Protein AF-A0A9X1CL07-F1 (afdb_monomer_lite)

pLDDT: mean 88.52, std 8.63, range [56.28, 95.25]

Radius of gyration: 13.27 Å; chains: 1; bounding box: 29×18×40 Å

Secondary structure (DSSP, 8-state):
-PPP--EETHHHHHHHHHHTT-GGGHHHHHHHHHHHHHH---SEEEEEEEETTTTEEEEEEEEEEE-TTT--EEEEEEEEEE---

Structure (mmCIF, N/CA/C/O backbone):
data_AF-A0A9X1CL07-F1
#
_entry.id   AF-A0A9X1CL07-F1
#
loop_
_atom_site.group_PDB
_atom_site.id
_atom_site.type_symbol
_atom_site.label_atom_id
_atom_site.label_alt_id
_atom_site.label_comp_id
_atom_site.label_asym_id
_atom_site.label_entity_id
_atom_site.label_seq_id
_atom_site.pdbx_PDB_ins_code
_atom_site.Cartn_x
_atom_site.Cartn_y
_atom_site.Cartn_z
_atom_site.occupancy
_atom_site.B_iso_or_equiv
_atom_site.auth_seq_id
_atom_site.auth_comp_id
_atom_site.auth_asym_id
_atom_site.auth_atom_id
_atom_site.pdbx_PDB_model_num
ATOM 1 N N . MET A 1 1 ? 15.428 9.527 -13.224 1.00 57.56 1 MET A N 1
ATOM 2 C CA . MET A 1 1 ? 14.697 8.532 -12.420 1.00 57.56 1 MET A CA 1
ATOM 3 C C . MET A 1 1 ? 13.237 8.839 -12.610 1.00 57.56 1 MET A C 1
ATOM 5 O O . MET A 1 1 ? 12.864 9.983 -12.379 1.00 57.56 1 MET A O 1
ATOM 9 N N . GLU A 1 2 ? 12.469 7.882 -13.115 1.00 65.25 2 GLU A N 1
ATOM 10 C CA . GLU A 1 2 ? 11.015 8.017 -13.171 1.00 65.25 2 GLU A CA 1
ATOM 11 C C . GLU A 1 2 ? 10.439 7.861 -11.765 1.00 65.25 2 GLU A C 1
ATOM 13 O O . GLU A 1 2 ? 10.949 7.076 -10.962 1.00 65.25 2 GLU A O 1
ATOM 18 N N . THR A 1 3 ? 9.433 8.671 -11.452 1.00 80.00 3 THR A N 1
ATOM 19 C CA . THR A 1 3 ? 8.799 8.721 -10.134 1.00 80.00 3 THR A CA 1
ATOM 20 C C . THR A 1 3 ? 7.498 7.942 -10.194 1.00 80.00 3 THR A C 1
ATOM 22 O O . THR A 1 3 ? 6.692 8.164 -11.097 1.00 80.00 3 THR A O 1
ATOM 25 N N . ILE A 1 4 ? 7.259 7.075 -9.216 1.00 76.88 4 ILE A N 1
ATOM 26 C CA . ILE A 1 4 ? 5.965 6.406 -9.077 1.00 76.88 4 ILE A CA 1
ATOM 27 C C . ILE A 1 4 ? 4.947 7.455 -8.634 1.00 76.88 4 ILE A C 1
ATOM 29 O O . ILE A 1 4 ? 5.173 8.141 -7.634 1.00 76.88 4 ILE A O 1
ATOM 33 N N . ILE A 1 5 ? 3.841 7.566 -9.370 1.00 80.88 5 ILE A N 1
ATOM 34 C CA . ILE A 1 5 ? 2.731 8.478 -9.055 1.00 80.88 5 ILE A CA 1
ATOM 35 C C . ILE A 1 5 ? 1.483 7.751 -8.545 1.00 80.88 5 ILE A C 1
ATOM 37 O O . ILE A 1 5 ? 0.591 8.406 -8.011 1.00 80.88 5 ILE A O 1
ATOM 41 N N . ASP A 1 6 ? 1.406 6.425 -8.711 1.00 80.31 6 ASP A N 1
ATOM 42 C CA . ASP A 1 6 ? 0.208 5.662 -8.361 1.00 80.31 6 ASP A CA 1
ATOM 43 C C . ASP A 1 6 ? 0.474 4.198 -7.964 1.00 80.31 6 ASP A C 1
ATOM 45 O O . ASP A 1 6 ? 1.575 3.676 -8.150 1.00 80.31 6 ASP A O 1
ATOM 49 N N . VAL A 1 7 ? -0.560 3.554 -7.416 1.00 83.62 7 VAL A N 1
ATOM 50 C CA . VAL A 1 7 ? -0.601 2.160 -6.963 1.00 83.62 7 VAL A CA 1
ATOM 51 C C . VAL A 1 7 ? -1.505 1.340 -7.892 1.00 83.62 7 VAL A C 1
ATOM 53 O O . VAL A 1 7 ? -2.693 1.614 -8.038 1.00 83.62 7 VAL A O 1
ATOM 56 N N . TYR A 1 8 ? -0.952 0.298 -8.499 1.00 89.44 8 TYR A N 1
ATOM 57 C CA . TYR A 1 8 ? -1.674 -0.723 -9.253 1.00 89.44 8 TYR A CA 1
ATOM 58 C C . TYR A 1 8 ? -2.448 -1.655 -8.312 1.00 89.44 8 TYR A C 1
ATOM 60 O O . TYR A 1 8 ? -2.058 -1.863 -7.162 1.00 89.44 8 TYR A O 1
ATOM 68 N N . ASN A 1 9 ? -3.547 -2.225 -8.820 1.00 88.56 9 ASN A N 1
ATOM 69 C CA . ASN A 1 9 ? -4.574 -2.931 -8.036 1.00 88.56 9 ASN A CA 1
ATOM 70 C C . ASN A 1 9 ? -5.258 -2.023 -6.996 1.00 88.56 9 ASN A C 1
ATOM 72 O O . ASN A 1 9 ? -5.608 -2.447 -5.898 1.00 88.56 9 ASN A O 1
ATOM 76 N N . TRP A 1 10 ? -5.471 -0.756 -7.370 1.00 85.50 10 TRP A N 1
ATOM 77 C CA . TRP A 1 10 ? -6.091 0.257 -6.512 1.00 85.50 10 TRP A CA 1
ATOM 78 C C . TRP A 1 10 ? -7.482 -0.131 -6.008 1.00 85.50 10 TRP A C 1
ATOM 80 O O . TRP A 1 10 ? -7.786 0.045 -4.834 1.00 85.50 10 TRP A O 1
ATOM 90 N N . VAL A 1 11 ? -8.317 -0.685 -6.888 1.00 90.81 11 VAL A N 1
ATOM 91 C CA . VAL A 1 11 ? -9.683 -1.086 -6.530 1.00 90.81 11 VAL A CA 1
ATOM 92 C C . VAL A 1 11 ? -9.665 -2.181 -5.462 1.00 90.81 11 VAL A C 1
ATOM 94 O O . VAL A 1 11 ? -10.386 -2.069 -4.482 1.00 90.81 11 VAL A O 1
ATOM 97 N N . GLU A 1 12 ? -8.787 -3.180 -5.592 1.00 92.38 12 GLU A N 1
ATOM 98 C CA . GLU A 1 12 ? -8.644 -4.262 -4.605 1.00 92.38 12 GLU A CA 1
ATOM 99 C C . GLU A 1 12 ? -8.142 -3.734 -3.253 1.00 92.38 12 GLU A C 1
ATOM 101 O O . GLU A 1 12 ? -8.613 -4.136 -2.190 1.00 92.38 12 GLU A O 1
ATOM 106 N N . PHE A 1 13 ? -7.217 -2.772 -3.283 1.00 93.38 13 PHE A N 1
ATOM 107 C CA . PHE A 1 13 ? -6.784 -2.071 -2.081 1.00 93.38 13 PHE A CA 1
ATOM 108 C C . PHE A 1 13 ? -7.941 -1.313 -1.405 1.00 93.38 13 PHE A C 1
ATOM 110 O O . PHE A 1 13 ? -8.119 -1.430 -0.192 1.00 93.38 13 PHE A O 1
ATOM 117 N N . GLU A 1 14 ? -8.751 -0.567 -2.164 1.00 94.06 14 GLU A N 1
ATOM 118 C CA . GLU A 1 14 ? -9.922 0.145 -1.633 1.00 94.06 14 GLU A CA 1
ATOM 119 C C . GLU A 1 14 ? -10.988 -0.802 -1.075 1.00 94.06 14 GLU A C 1
ATOM 121 O O . GLU A 1 14 ? -11.508 -0.546 0.012 1.00 94.06 14 GLU A O 1
ATOM 126 N N . GLU A 1 15 ? -11.285 -1.895 -1.778 1.00 95.25 15 GLU A N 1
ATOM 127 C CA . GLU A 1 15 ? -12.225 -2.928 -1.335 1.00 95.25 15 GLU A CA 1
ATOM 128 C C . GLU A 1 15 ? -11.780 -3.526 0.006 1.00 95.25 15 GLU A C 1
ATOM 130 O O . GLU A 1 15 ? -12.559 -3.523 0.960 1.00 95.25 15 GLU A O 1
ATOM 135 N N . ASN A 1 16 ? -10.504 -3.902 0.140 1.00 94.00 16 ASN A N 1
ATOM 136 C CA . ASN A 1 16 ? -9.959 -4.428 1.394 1.00 94.00 16 ASN A CA 1
ATOM 137 C C . ASN A 1 16 ? -10.042 -3.413 2.544 1.00 94.00 16 ASN A C 1
ATOM 139 O O . ASN A 1 16 ? -10.380 -3.768 3.672 1.00 94.00 16 ASN A O 1
ATOM 143 N N . LEU A 1 17 ? -9.775 -2.132 2.284 1.00 93.50 17 LEU A N 1
ATOM 144 C CA . LEU A 1 17 ? -9.918 -1.092 3.305 1.00 93.50 17 LEU A CA 1
ATOM 145 C C . LEU A 1 17 ? -11.373 -0.883 3.749 1.00 93.50 17 LEU A C 1
ATOM 147 O O . LEU A 1 17 ? -11.614 -0.549 4.913 1.00 93.50 17 LEU A O 1
ATOM 151 N N . VAL A 1 18 ? -12.336 -1.046 2.838 1.00 94.44 18 VAL A N 1
ATOM 152 C CA . VAL A 1 18 ? -13.769 -0.985 3.153 1.00 94.44 18 VAL A CA 1
ATOM 153 C C . VAL A 1 18 ? -14.196 -2.206 3.966 1.00 94.44 18 VAL A C 1
ATOM 155 O O . VAL A 1 18 ? -14.884 -2.033 4.970 1.00 94.44 18 VAL A O 1
ATOM 158 N N . GLU A 1 19 ? -13.759 -3.412 3.597 1.00 92.81 19 GLU A N 1
ATOM 159 C CA . GLU A 1 19 ? -14.047 -4.648 4.342 1.00 92.81 19 GLU A CA 1
ATOM 160 C C . GLU A 1 19 ? -13.512 -4.605 5.777 1.00 92.81 19 GLU A C 1
ATOM 162 O O . GLU A 1 19 ? -14.184 -5.029 6.718 1.00 92.81 19 GLU A O 1
ATOM 167 N N . LEU A 1 20 ? -12.325 -4.028 5.956 1.00 91.56 20 LEU A N 1
ATOM 168 C CA . LEU A 1 20 ? -11.713 -3.798 7.262 1.00 91.56 20 LEU A CA 1
ATOM 169 C C . LEU A 1 20 ? -12.345 -2.625 8.029 1.00 91.56 20 LEU A C 1
ATOM 171 O O . LEU A 1 20 ? -12.028 -2.416 9.200 1.00 91.56 20 LEU A O 1
ATOM 175 N N . ASP A 1 21 ? -13.229 -1.842 7.401 1.00 93.88 21 ASP A N 1
ATOM 176 C CA . ASP A 1 21 ? -13.796 -0.600 7.943 1.00 93.88 21 ASP A CA 1
ATOM 177 C C . ASP A 1 21 ? -12.692 0.377 8.426 1.00 93.88 21 ASP A C 1
ATOM 179 O O . ASP A 1 21 ? -12.777 1.065 9.447 1.00 93.88 21 ASP A O 1
ATOM 183 N N . VAL A 1 22 ? -11.615 0.447 7.635 1.00 94.00 22 VAL A N 1
ATOM 184 C CA . VAL A 1 22 ? -10.461 1.340 7.829 1.00 94.00 22 VAL A CA 1
ATOM 185 C C . VAL A 1 22 ? -10.185 2.217 6.602 1.00 94.00 22 VAL A C 1
ATOM 187 O O . VAL A 1 22 ? -9.082 2.725 6.430 1.00 94.00 22 VAL A O 1
ATOM 190 N N . PHE A 1 23 ? -11.205 2.480 5.775 1.00 94.75 23 PHE A N 1
ATOM 191 C CA . PHE A 1 23 ? -11.099 3.318 4.567 1.00 94.75 23 PHE A CA 1
ATOM 192 C C . PHE A 1 23 ? -10.475 4.702 4.807 1.00 94.75 23 PHE A C 1
ATOM 194 O O . PHE A 1 23 ? -9.776 5.231 3.951 1.00 94.75 23 PHE A O 1
ATOM 201 N N . HIS A 1 24 ? -10.644 5.275 5.998 1.00 94.62 24 HIS A N 1
ATOM 202 C CA . HIS A 1 24 ? -9.996 6.532 6.382 1.00 94.62 24 HIS A CA 1
ATOM 203 C C . HIS A 1 24 ? -8.448 6.482 6.372 1.00 94.62 24 HIS A C 1
ATOM 205 O O . HIS A 1 24 ? -7.815 7.534 6.326 1.00 94.62 24 HIS A O 1
ATOM 211 N N . LEU A 1 25 ? -7.828 5.294 6.396 1.00 94.44 25 LEU A N 1
ATOM 212 C CA . LEU A 1 25 ? -6.373 5.107 6.299 1.00 94.44 25 LEU A CA 1
ATOM 213 C C . LEU A 1 25 ? -5.855 5.139 4.854 1.00 94.44 25 LEU A C 1
ATOM 215 O O . LEU A 1 25 ? -4.640 5.163 4.659 1.00 94.44 25 LEU A O 1
ATOM 219 N N . ASN A 1 26 ? -6.749 5.148 3.859 1.00 94.00 26 ASN A N 1
ATOM 220 C CA . ASN A 1 26 ? -6.437 5.039 2.433 1.00 94.00 26 ASN A CA 1
ATOM 221 C C . ASN A 1 26 ? -5.307 5.985 1.997 1.00 94.00 26 ASN A C 1
ATOM 223 O O . ASN A 1 26 ? -4.253 5.530 1.549 1.00 94.00 26 ASN A O 1
ATOM 227 N N . GLU A 1 27 ? -5.507 7.291 2.181 1.00 93.81 27 GLU A N 1
ATOM 228 C CA . GLU A 1 27 ? -4.564 8.309 1.715 1.00 93.81 27 GLU A CA 1
ATOM 229 C C . GLU A 1 27 ? -3.204 8.158 2.405 1.00 93.81 27 GLU A C 1
ATOM 231 O O . GLU A 1 27 ? -2.164 8.173 1.748 1.00 93.81 27 GLU A O 1
ATOM 236 N N . LYS A 1 28 ? -3.214 7.928 3.724 1.00 94.19 28 LYS A N 1
ATOM 237 C CA . LYS A 1 28 ? -2.002 7.740 4.528 1.00 94.19 28 LYS A CA 1
ATOM 238 C C . LYS A 1 28 ? -1.185 6.546 4.036 1.00 94.19 28 LYS A C 1
ATOM 240 O O . LYS A 1 28 ? 0.010 6.686 3.789 1.00 94.19 28 LYS A O 1
ATOM 245 N N . VAL A 1 29 ? -1.824 5.385 3.889 1.00 95.25 29 VAL A N 1
ATOM 246 C CA . VAL A 1 29 ? -1.150 4.148 3.470 1.00 95.25 29 VAL A CA 1
ATOM 247 C C . VAL A 1 29 ? -0.609 4.283 2.050 1.00 95.25 29 VAL A C 1
ATOM 249 O O . VAL A 1 29 ? 0.535 3.909 1.796 1.00 95.25 29 VAL A O 1
ATOM 252 N N . ARG A 1 30 ? -1.397 4.861 1.136 1.00 93.19 30 ARG A N 1
ATOM 253 C CA . ARG A 1 30 ? -0.997 5.078 -0.258 1.00 93.19 30 ARG A CA 1
ATOM 254 C C . ARG A 1 30 ? 0.222 5.989 -0.361 1.00 93.19 30 ARG A C 1
ATOM 256 O O . ARG A 1 30 ? 1.187 5.640 -1.037 1.00 93.19 30 ARG A O 1
ATOM 263 N N . MET A 1 31 ? 0.186 7.141 0.306 1.00 93.56 31 MET A N 1
ATOM 264 C CA . MET A 1 31 ? 1.287 8.103 0.266 1.00 93.56 31 MET A CA 1
ATOM 265 C C . MET A 1 31 ? 2.562 7.507 0.859 1.00 93.56 31 MET A C 1
ATOM 267 O O . MET A 1 31 ? 3.615 7.591 0.232 1.00 93.56 31 MET A O 1
ATOM 271 N N . GLU A 1 32 ? 2.467 6.814 1.997 1.00 94.00 32 GLU A N 1
ATOM 272 C CA . GLU A 1 32 ? 3.624 6.148 2.600 1.00 94.00 32 GLU A CA 1
ATOM 273 C C . GLU A 1 32 ? 4.193 5.044 1.691 1.00 94.00 32 GLU A C 1
ATOM 275 O O . GLU A 1 32 ? 5.412 4.892 1.593 1.00 94.00 32 GLU A O 1
ATOM 280 N N . ALA A 1 33 ? 3.338 4.292 0.988 1.00 93.06 33 ALA A N 1
ATOM 281 C CA . ALA A 1 33 ? 3.781 3.266 0.048 1.00 93.06 33 ALA A CA 1
ATOM 282 C C . ALA A 1 33 ? 4.542 3.873 -1.141 1.00 93.06 33 ALA A C 1
ATOM 284 O O . ALA A 1 33 ? 5.620 3.391 -1.490 1.00 93.06 33 ALA A O 1
ATOM 285 N N . ILE A 1 34 ? 4.024 4.960 -1.722 1.00 92.62 34 ILE A N 1
ATOM 286 C CA . ILE A 1 34 ? 4.668 5.691 -2.823 1.00 92.62 34 ILE A CA 1
ATOM 287 C C . ILE A 1 34 ? 5.996 6.307 -2.363 1.00 92.62 34 ILE A C 1
ATOM 289 O O . ILE A 1 34 ? 7.005 6.199 -3.062 1.00 92.62 34 ILE A O 1
ATOM 293 N N . GLU A 1 35 ? 6.031 6.931 -1.185 1.00 92.12 35 GLU A N 1
ATOM 294 C CA . GLU A 1 35 ? 7.252 7.509 -0.616 1.00 92.12 35 GLU A CA 1
ATOM 295 C C . GLU A 1 35 ? 8.317 6.438 -0.371 1.00 92.12 35 GLU A C 1
ATOM 297 O O . GLU A 1 35 ? 9.457 6.602 -0.810 1.00 92.12 35 GLU A O 1
ATOM 302 N N . LYS A 1 36 ? 7.951 5.309 0.252 1.00 91.88 36 LYS A N 1
ATOM 303 C CA . LYS A 1 36 ? 8.857 4.168 0.459 1.00 91.88 36 LYS A CA 1
ATOM 304 C C . LYS A 1 36 ? 9.369 3.599 -0.861 1.00 91.88 36 LYS A C 1
ATOM 306 O O . LYS A 1 36 ? 10.573 3.375 -0.989 1.00 91.88 36 LYS A O 1
ATOM 311 N N . ALA A 1 37 ? 8.489 3.409 -1.842 1.00 90.94 37 ALA A N 1
ATOM 312 C CA . ALA A 1 37 ? 8.862 2.886 -3.151 1.00 90.94 37 ALA A CA 1
ATOM 313 C C . ALA A 1 37 ? 9.771 3.841 -3.933 1.00 90.94 37 ALA A C 1
ATOM 315 O O . ALA A 1 37 ? 10.607 3.378 -4.700 1.00 90.94 37 ALA A O 1
ATOM 316 N N . ASN A 1 38 ? 9.641 5.158 -3.753 1.00 89.12 38 ASN A N 1
ATOM 317 C CA . ASN A 1 38 ? 10.525 6.145 -4.378 1.00 89.12 38 ASN A CA 1
ATOM 318 C C . ASN A 1 38 ? 11.848 6.330 -3.605 1.00 89.12 38 ASN A C 1
ATOM 320 O O . ASN A 1 38 ? 12.871 6.635 -4.217 1.00 89.12 38 ASN A O 1
ATOM 324 N N . ALA A 1 39 ? 11.849 6.134 -2.281 1.00 87.56 39 ALA A N 1
ATOM 325 C CA . ALA A 1 39 ? 13.032 6.266 -1.425 1.00 87.56 39 ALA A CA 1
ATOM 326 C C . ALA A 1 39 ? 13.943 5.024 -1.436 1.00 87.56 39 ALA A C 1
ATOM 328 O O . ALA A 1 39 ? 15.144 5.140 -1.188 1.00 87.56 39 ALA A O 1
ATOM 329 N N . GLY A 1 40 ? 13.385 3.840 -1.704 1.00 72.12 40 GLY A N 1
ATOM 330 C CA . GLY A 1 40 ? 14.093 2.561 -1.694 1.00 72.12 40 GLY A CA 1
ATOM 331 C C . GLY A 1 40 ? 14.069 1.828 -3.037 1.00 72.12 40 GLY A C 1
ATOM 332 O O . GLY A 1 40 ? 13.311 2.154 -3.945 1.00 72.12 40 GLY A O 1
ATOM 333 N N . GLY A 1 41 ? 14.927 0.813 -3.154 1.00 63.97 41 GLY A N 1
ATOM 334 C CA . GLY A 1 41 ? 14.898 -0.186 -4.231 1.00 63.97 41 GLY A CA 1
ATOM 335 C C . GLY A 1 41 ? 14.364 -1.544 -3.767 1.00 63.97 41 GLY A C 1
ATOM 336 O O . GLY A 1 41 ? 14.651 -2.547 -4.406 1.00 63.97 41 GLY A O 1
ATOM 337 N N . ASN A 1 42 ? 13.670 -1.602 -2.625 1.00 66.25 42 ASN A N 1
ATOM 338 C CA . ASN A 1 42 ? 13.123 -2.862 -2.126 1.00 66.25 42 ASN A CA 1
ATOM 339 C C . ASN A 1 42 ? 11.972 -3.304 -3.030 1.00 66.25 42 ASN A C 1
ATOM 341 O O . ASN A 1 42 ? 10.987 -2.579 -3.164 1.00 66.25 42 ASN A O 1
ATOM 345 N N . GLU A 1 43 ? 12.113 -4.490 -3.617 1.00 84.00 43 GLU A N 1
ATOM 346 C CA . GLU A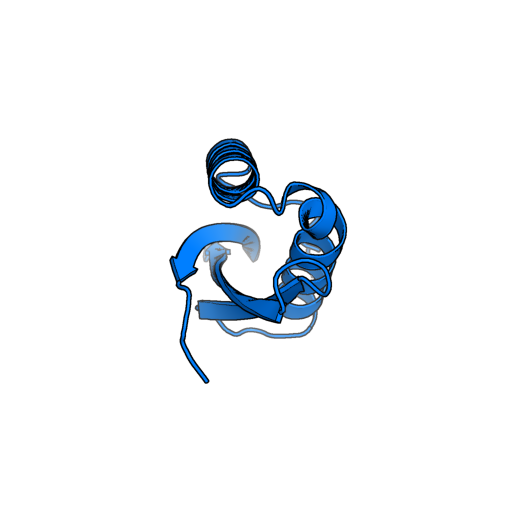 1 43 ? 11.096 -5.088 -4.483 1.00 84.00 43 GLU A CA 1
ATOM 347 C C . GLU A 1 43 ? 9.822 -5.418 -3.705 1.00 84.00 43 GLU A C 1
ATOM 349 O O . GLU A 1 43 ? 8.747 -5.195 -4.232 1.00 84.00 43 GLU A O 1
ATOM 354 N N . ASP A 1 44 ? 9.918 -5.849 -2.443 1.00 93.56 44 ASP A N 1
ATOM 355 C CA . ASP A 1 44 ? 8.774 -6.184 -1.582 1.00 93.56 44 ASP A CA 1
ATOM 356 C C . ASP A 1 44 ? 8.877 -5.468 -0.227 1.00 93.56 44 ASP A C 1
ATOM 358 O O . ASP A 1 44 ? 9.931 -5.481 0.420 1.00 93.56 44 ASP A O 1
ATOM 362 N N . PHE A 1 45 ? 7.793 -4.824 0.217 1.00 93.31 45 PHE A N 1
ATOM 363 C CA . PHE A 1 45 ? 7.760 -4.103 1.493 1.00 93.31 45 PHE A CA 1
ATOM 364 C C . PHE A 1 45 ? 6.344 -3.923 2.053 1.00 93.31 45 PHE A C 1
ATOM 366 O O . PHE A 1 45 ? 5.353 -3.979 1.330 1.00 93.31 45 PHE A O 1
ATOM 373 N N . SER A 1 46 ? 6.254 -3.635 3.356 1.00 94.25 46 SER A N 1
ATOM 374 C CA . SER A 1 46 ? 4.981 -3.358 4.031 1.00 94.25 46 SER A CA 1
ATOM 375 C C . SER A 1 46 ? 4.882 -1.917 4.542 1.00 94.25 46 SER A C 1
ATOM 377 O O . SER A 1 46 ? 5.854 -1.307 5.013 1.00 94.25 46 SER A O 1
ATOM 379 N N . VAL A 1 47 ? 3.666 -1.380 4.497 1.00 93.94 47 VAL A N 1
ATOM 380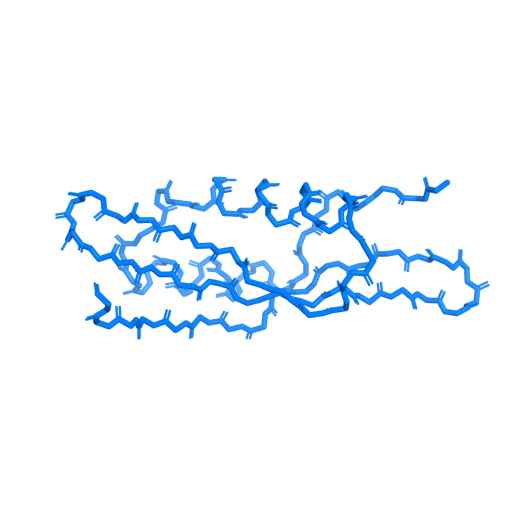 C CA . VAL A 1 47 ? 3.245 -0.168 5.206 1.00 93.94 47 VAL A CA 1
ATOM 381 C C . VAL A 1 47 ? 2.381 -0.581 6.385 1.00 93.94 47 VAL A C 1
ATOM 383 O O . VAL A 1 47 ? 1.434 -1.349 6.236 1.00 93.94 47 VAL A O 1
ATOM 386 N N . THR A 1 48 ? 2.723 -0.076 7.564 1.00 94.12 48 THR A N 1
ATOM 387 C CA . THR A 1 48 ? 1.953 -0.306 8.785 1.00 94.12 48 THR A CA 1
ATOM 388 C C . THR A 1 48 ? 1.028 0.864 9.044 1.00 94.12 48 THR A C 1
ATOM 390 O O . THR A 1 48 ? 1.487 2.004 9.093 1.00 94.12 48 THR A O 1
ATOM 393 N N . ALA A 1 49 ? -0.242 0.587 9.308 1.00 93.25 49 ALA A N 1
ATOM 394 C CA . ALA A 1 49 ? -1.190 1.591 9.761 1.00 93.25 49 ALA A CA 1
ATOM 395 C C . ALA A 1 49 ? -1.875 1.138 11.048 1.00 93.25 49 ALA A C 1
ATOM 397 O O . ALA A 1 49 ? -2.234 -0.023 11.198 1.00 93.25 49 ALA A O 1
ATOM 398 N N . PHE A 1 50 ? -2.033 2.071 11.978 1.00 92.31 50 PHE A N 1
ATOM 399 C CA . PHE A 1 50 ? -2.737 1.861 13.236 1.00 92.31 50 PHE A CA 1
ATOM 400 C C . PHE A 1 50 ? -4.090 2.572 13.157 1.00 92.31 50 PHE A C 1
ATOM 402 O O . PHE A 1 50 ? -4.113 3.768 12.848 1.00 92.31 50 PHE A O 1
ATOM 409 N N . ASP A 1 51 ? -5.186 1.847 13.394 1.00 91.00 51 ASP A N 1
ATOM 410 C CA . ASP A 1 51 ? -6.522 2.434 13.542 1.00 91.00 51 ASP A CA 1
ATOM 411 C C . ASP A 1 51 ? -6.791 2.704 15.024 1.00 91.00 51 ASP A C 1
ATOM 413 O O . ASP A 1 51 ? -7.163 1.807 15.780 1.00 91.00 51 ASP A O 1
ATOM 417 N N . GLU A 1 52 ? -6.662 3.965 15.432 1.00 89.88 52 GLU A N 1
ATOM 418 C CA . GLU A 1 52 ? -6.918 4.408 16.809 1.00 89.88 52 GLU A CA 1
ATOM 419 C C . GLU A 1 52 ? -8.357 4.128 17.279 1.00 89.88 52 GLU A C 1
ATOM 421 O O . GLU A 1 52 ? -8.620 4.119 18.478 1.00 89.88 52 GLU A O 1
ATOM 426 N N . ARG A 1 53 ? -9.307 3.901 16.360 1.00 88.62 53 ARG A N 1
ATOM 427 C CA . ARG A 1 53 ? -10.718 3.635 16.691 1.00 88.62 53 ARG A CA 1
ATOM 428 C C . ARG A 1 53 ? -10.956 2.185 17.102 1.00 88.62 53 ARG A C 1
ATOM 430 O O . ARG A 1 53 ? -11.903 1.920 17.839 1.00 88.62 53 ARG A O 1
ATOM 437 N N . LYS A 1 54 ? -10.134 1.267 16.589 1.00 88.31 54 LYS A N 1
ATOM 438 C CA . LYS A 1 54 ? -10.213 -0.178 16.854 1.00 88.31 54 LYS A CA 1
ATOM 439 C C . LYS A 1 54 ? -9.070 -0.680 17.732 1.00 88.31 54 LYS A C 1
ATOM 441 O O . LYS A 1 54 ? -9.155 -1.789 18.232 1.00 88.31 54 LYS A O 1
ATOM 446 N N . GLU A 1 55 ? -8.044 0.150 17.927 1.00 89.69 55 GLU A N 1
ATOM 447 C CA . GLU A 1 55 ? -6.767 -0.217 18.550 1.00 89.69 55 GLU A CA 1
ATOM 448 C C . GLU A 1 55 ? -6.046 -1.355 17.804 1.00 89.69 55 GLU A C 1
ATOM 450 O O . GLU A 1 55 ? -5.201 -2.044 18.365 1.00 89.69 55 GLU A O 1
ATOM 455 N N . ASP A 1 56 ? -6.335 -1.497 16.506 1.00 90.69 56 ASP A N 1
ATOM 456 C CA . ASP A 1 56 ? -5.776 -2.534 15.644 1.00 90.69 56 ASP A CA 1
ATOM 457 C C . ASP A 1 56 ? -4.637 -1.991 14.780 1.00 90.69 56 ASP A C 1
ATOM 459 O O . ASP A 1 56 ? -4.662 -0.855 14.285 1.00 90.69 56 ASP A O 1
ATOM 463 N N . LYS A 1 57 ? -3.652 -2.851 14.526 1.00 93.06 57 LYS A N 1
ATOM 464 C CA . LYS A 1 57 ? -2.554 -2.597 13.595 1.00 93.06 57 LYS A CA 1
ATOM 465 C C . LYS A 1 57 ? -2.746 -3.438 12.334 1.00 93.06 57 LYS A C 1
ATOM 467 O O . LYS A 1 57 ? -3.073 -4.619 12.387 1.00 93.06 57 LYS A O 1
ATOM 472 N N . TYR A 1 58 ? -2.525 -2.808 11.189 1.00 93.12 58 TYR A N 1
ATOM 473 C CA . TYR A 1 58 ? -2.696 -3.387 9.863 1.00 93.12 58 TYR A CA 1
ATOM 474 C C . TYR A 1 58 ? -1.395 -3.275 9.085 1.00 93.12 58 TYR A C 1
ATOM 476 O O . TYR A 1 58 ? -0.724 -2.239 9.119 1.00 93.12 58 TYR A O 1
ATOM 484 N N . TRP A 1 59 ? -1.058 -4.326 8.347 1.00 95.19 59 TRP A N 1
ATOM 485 C CA . TRP A 1 59 ? 0.088 -4.351 7.454 1.00 95.19 59 TRP A CA 1
ATOM 486 C C . TRP A 1 59 ? -0.402 -4.516 6.027 1.00 95.19 59 TRP A C 1
ATOM 488 O O . TRP A 1 59 ? -1.006 -5.530 5.688 1.00 95.19 59 TRP A O 1
ATOM 498 N N . PHE A 1 60 ? -0.113 -3.526 5.194 1.00 95.06 60 PHE A N 1
ATOM 499 C CA . PHE A 1 60 ? -0.421 -3.525 3.770 1.00 95.06 60 PHE A CA 1
ATOM 500 C C . PHE A 1 60 ? 0.861 -3.812 3.000 1.00 95.06 60 PHE A C 1
ATOM 502 O O . PHE A 1 60 ? 1.846 -3.087 3.153 1.00 95.06 60 PHE A O 1
ATOM 509 N N . HIS A 1 61 ? 0.864 -4.883 2.218 1.00 94.69 61 HIS A N 1
ATOM 510 C CA . HIS A 1 61 ? 2.032 -5.362 1.498 1.00 94.69 61 HIS A CA 1
ATOM 511 C C . HIS A 1 61 ? 2.005 -4.890 0.045 1.00 94.69 61 HIS A C 1
ATOM 513 O O . HIS A 1 61 ? 0.981 -4.983 -0.642 1.00 94.69 61 HIS A O 1
ATOM 519 N N . PHE A 1 62 ? 3.151 -4.406 -0.416 1.00 94.88 62 PHE A N 1
ATOM 520 C CA . PHE A 1 62 ? 3.335 -3.837 -1.737 1.00 94.88 62 PHE A CA 1
ATOM 521 C C . PHE A 1 62 ? 4.576 -4.407 -2.410 1.00 94.88 62 PHE A C 1
ATOM 523 O O . PHE A 1 62 ? 5.564 -4.732 -1.747 1.00 94.88 62 PHE A O 1
ATOM 530 N N . ARG A 1 63 ? 4.526 -4.446 -3.742 1.00 94.38 63 ARG A N 1
ATOM 531 C CA . ARG A 1 63 ? 5.638 -4.837 -4.602 1.00 94.38 63 ARG A CA 1
ATOM 532 C C . ARG A 1 63 ? 5.988 -3.730 -5.586 1.00 94.38 63 ARG A C 1
ATOM 534 O O . ARG A 1 63 ? 5.128 -3.278 -6.339 1.00 94.38 63 ARG A O 1
ATOM 541 N N . LEU A 1 64 ? 7.250 -3.329 -5.620 1.00 92.69 64 LEU A N 1
ATOM 542 C CA . LEU A 1 64 ? 7.811 -2.481 -6.662 1.00 92.69 64 LEU A CA 1
ATOM 543 C C . LEU A 1 64 ? 8.332 -3.356 -7.807 1.00 92.69 64 LEU A C 1
ATOM 545 O O . LEU A 1 64 ? 9.245 -4.154 -7.615 1.00 92.69 64 LEU A O 1
ATOM 549 N N . LEU A 1 65 ? 7.786 -3.167 -9.006 1.00 90.62 65 LEU A N 1
ATOM 550 C CA . LEU A 1 65 ? 8.313 -3.736 -10.242 1.00 90.62 65 LEU A CA 1
ATOM 551 C C . LEU A 1 65 ? 9.056 -2.653 -11.024 1.00 90.62 65 LEU A C 1
ATOM 553 O O . LEU A 1 65 ? 8.533 -1.550 -11.207 1.00 90.62 65 LEU A O 1
ATOM 557 N N . VAL A 1 66 ? 10.262 -2.975 -11.491 1.00 89.06 66 VAL A N 1
ATOM 558 C CA . VAL A 1 66 ? 11.061 -2.107 -12.361 1.00 89.06 66 VAL A CA 1
ATOM 559 C C . VAL A 1 66 ? 11.288 -2.827 -13.684 1.00 89.06 66 VAL A C 1
ATOM 561 O O . VAL A 1 66 ? 11.834 -3.928 -13.698 1.00 89.06 66 VAL A O 1
ATOM 564 N N . SER A 1 67 ? 10.840 -2.225 -14.781 1.00 86.94 67 SER A N 1
ATOM 565 C CA . SER A 1 67 ? 11.031 -2.753 -16.131 1.00 86.94 67 SER A CA 1
ATOM 566 C C . SER A 1 67 ? 12.515 -2.752 -16.511 1.00 86.94 67 SER A C 1
ATOM 568 O O . SER A 1 67 ? 13.219 -1.762 -16.304 1.00 86.94 67 SER A O 1
ATOM 570 N N . GLU A 1 68 ? 12.999 -3.863 -17.07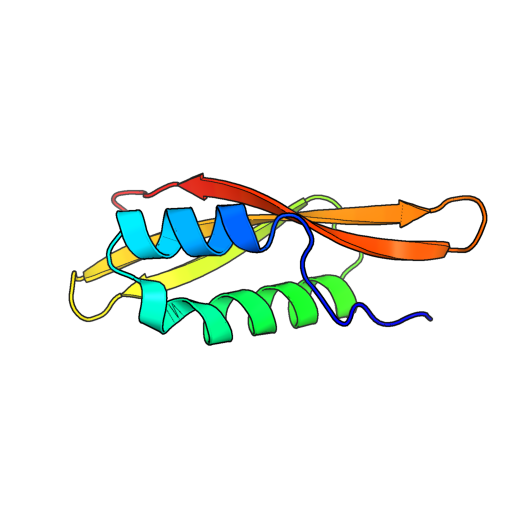3 1.00 85.69 68 GLU A N 1
ATOM 571 C CA . GLU A 1 68 ? 14.392 -3.986 -17.524 1.00 85.69 68 GLU A CA 1
ATOM 572 C C . GLU A 1 68 ? 14.669 -3.186 -18.810 1.00 85.69 68 GLU A C 1
ATOM 574 O O . GLU A 1 68 ? 15.809 -2.779 -19.040 1.00 85.69 68 GLU A O 1
ATOM 579 N N . ASP A 1 69 ? 13.640 -2.941 -19.629 1.00 85.88 69 ASP A N 1
ATOM 580 C CA . ASP A 1 69 ? 13.782 -2.351 -20.966 1.00 85.88 69 ASP A CA 1
ATOM 581 C C . ASP A 1 69 ? 13.831 -0.814 -20.938 1.00 85.88 69 ASP A C 1
ATOM 583 O O . ASP A 1 69 ? 14.673 -0.198 -21.596 1.00 85.88 69 ASP A O 1
ATOM 587 N N . ASP A 1 70 ? 12.934 -0.185 -20.177 1.00 87.12 70 ASP A N 1
ATOM 588 C CA . ASP A 1 70 ? 12.76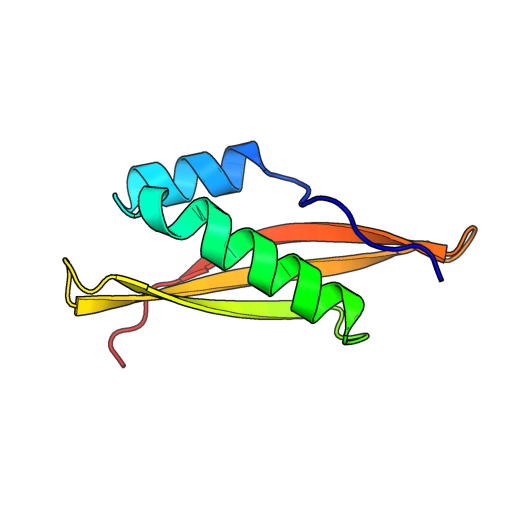7 1.274 -20.107 1.00 87.12 70 ASP A CA 1
ATOM 589 C C . ASP A 1 70 ? 12.960 1.857 -18.697 1.00 87.12 70 ASP A C 1
ATOM 591 O O . ASP A 1 70 ? 13.076 3.074 -18.544 1.00 87.12 70 ASP A O 1
ATOM 595 N N . GLY A 1 71 ? 13.088 1.009 -17.671 1.00 84.31 71 GLY A N 1
ATOM 596 C CA . GLY A 1 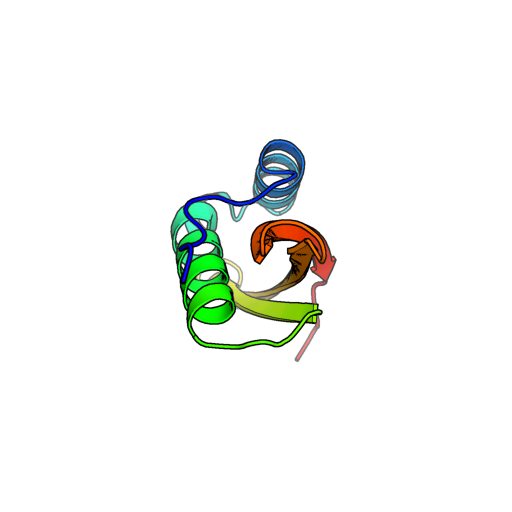71 ? 13.235 1.447 -16.285 1.00 84.31 71 GLY A CA 1
ATOM 597 C C . GLY A 1 71 ? 11.938 1.946 -15.647 1.00 84.31 71 GLY A C 1
ATOM 598 O O . GLY A 1 71 ? 12.016 2.559 -14.576 1.00 84.31 71 GLY A O 1
ATOM 599 N N . GLU A 1 72 ? 10.778 1.694 -16.269 1.00 87.56 72 GLU A N 1
ATOM 600 C CA . GLU A 1 72 ? 9.470 2.061 -15.724 1.00 87.56 72 GLU A CA 1
ATOM 601 C C . GLU A 1 72 ? 9.276 1.428 -14.342 1.00 87.56 72 GLU A C 1
ATOM 603 O O . GLU A 1 72 ? 9.507 0.234 -14.137 1.00 87.56 72 GLU A O 1
ATOM 608 N N . ARG A 1 73 ? 8.844 2.242 -13.375 1.00 88.62 73 ARG A N 1
ATOM 609 C CA . ARG A 1 73 ? 8.610 1.820 -11.990 1.00 88.62 73 ARG A CA 1
ATOM 610 C C . ARG A 1 73 ? 7.115 1.765 -11.717 1.00 88.62 73 ARG A C 1
ATOM 612 O O . ARG A 1 73 ? 6.452 2.799 -11.719 1.00 88.62 73 ARG A O 1
ATOM 619 N N . THR A 1 74 ? 6.598 0.582 -11.399 1.00 90.88 74 THR A N 1
ATOM 620 C CA . THR A 1 74 ? 5.191 0.388 -11.022 1.00 90.88 74 THR A CA 1
ATOM 621 C C . THR A 1 74 ? 5.082 -0.201 -9.623 1.00 90.88 74 THR A C 1
ATOM 623 O O . THR A 1 74 ? 5.808 -1.124 -9.258 1.00 90.88 74 THR A O 1
ATOM 626 N N . LEU A 1 75 ? 4.181 0.350 -8.813 1.00 93.19 75 LEU A N 1
ATOM 627 C CA . LEU A 1 75 ? 3.936 -0.106 -7.449 1.00 93.19 75 LEU A CA 1
ATOM 628 C C . LEU A 1 75 ? 2.625 -0.878 -7.408 1.00 93.19 75 LEU A C 1
ATOM 630 O O . LEU A 1 75 ? 1.597 -0.325 -7.769 1.00 93.19 75 LEU A O 1
ATOM 634 N N . HIS A 1 76 ? 2.651 -2.126 -6.964 1.00 94.12 76 HIS A N 1
ATOM 635 C CA . HIS A 1 76 ? 1.488 -3.009 -6.910 1.00 94.12 76 HIS A CA 1
ATOM 636 C C . HIS A 1 76 ? 1.093 -3.263 -5.467 1.00 94.12 76 HIS A C 1
ATOM 638 O O . HIS A 1 76 ? 1.942 -3.602 -4.641 1.00 94.12 76 HIS A O 1
ATOM 644 N N . TYR A 1 77 ? -0.196 -3.142 -5.170 1.00 94.62 77 TYR A N 1
ATOM 645 C CA . TYR A 1 77 ? -0.758 -3.722 -3.960 1.00 94.62 77 TYR A CA 1
ATOM 646 C C . TYR A 1 77 ? -0.856 -5.248 -4.106 1.00 94.62 77 TYR A C 1
ATOM 648 O O . TYR A 1 77 ? -1.243 -5.746 -5.167 1.00 94.62 77 TYR A O 1
ATOM 656 N N . ILE A 1 78 ? -0.479 -5.977 -3.050 1.00 93.38 78 ILE A N 1
ATOM 657 C CA . ILE A 1 78 ? -0.464 -7.445 -3.033 1.00 93.38 78 ILE A CA 1
ATOM 658 C C . ILE A 1 78 ? -1.538 -8.001 -2.100 1.00 93.38 78 ILE A C 1
ATOM 660 O O . ILE A 1 78 ? -2.373 -8.787 -2.529 1.00 93.38 78 ILE A O 1
ATOM 664 N N . ASN A 1 79 ? -1.477 -7.658 -0.812 1.00 91.38 79 ASN A N 1
ATOM 665 C CA . ASN A 1 79 ? -2.413 -8.134 0.206 1.00 91.38 79 ASN A CA 1
ATOM 666 C C .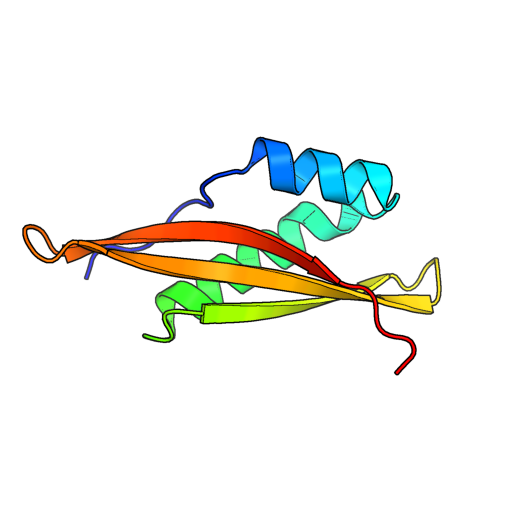 ASN A 1 79 ? -2.284 -7.327 1.507 1.00 91.38 79 ASN A C 1
ATOM 668 O O . ASN A 1 79 ? -1.473 -6.406 1.625 1.00 91.38 79 ASN A O 1
ATOM 672 N N . TYR A 1 80 ? -3.100 -7.679 2.499 1.00 91.19 80 TYR A N 1
ATOM 673 C CA . TYR A 1 80 ? -2.954 -7.212 3.870 1.00 91.19 80 TYR A CA 1
ATOM 674 C C . TYR A 1 80 ? -2.883 -8.387 4.847 1.00 91.19 80 TYR A C 1
ATOM 676 O O . TYR A 1 80 ? -3.284 -9.508 4.531 1.00 91.19 80 TYR A O 1
ATOM 684 N N . TYR A 1 81 ? -2.389 -8.119 6.050 1.00 89.31 81 TYR A N 1
ATOM 685 C CA . TYR A 1 81 ? -2.520 -9.013 7.193 1.00 89.31 81 TYR A CA 1
ATOM 686 C C . TYR A 1 81 ? -2.701 -8.204 8.480 1.00 89.31 81 TYR A C 1
ATOM 688 O O . TYR A 1 81 ? -2.213 -7.078 8.606 1.00 89.31 81 TYR A O 1
ATOM 696 N N . VAL A 1 82 ? -3.437 -8.788 9.423 1.00 83.56 82 VAL A N 1
ATOM 697 C CA . VAL A 1 82 ? -3.629 -8.277 10.784 1.00 83.56 82 VAL A CA 1
ATOM 698 C C . VAL A 1 82 ? -2.777 -9.145 11.698 1.00 83.56 82 VAL A C 1
ATOM 700 O O . VAL A 1 82 ? -2.769 -10.368 11.544 1.00 83.56 82 VAL A O 1
ATOM 703 N N . THR A 1 83 ? -2.034 -8.538 12.616 1.00 74.75 83 THR A N 1
ATOM 704 C CA . THR A 1 83 ? -1.299 -9.279 13.647 1.00 74.75 83 THR A CA 1
ATOM 705 C C . THR A 1 83 ? -1.631 -8.725 15.021 1.00 74.75 83 THR A C 1
ATOM 707 O O . THR A 1 83 ? -1.720 -7.513 15.194 1.00 74.75 83 THR A O 1
ATOM 710 N N . ASP A 1 84 ? -1.743 -9.622 15.998 1.00 66.19 84 ASP A N 1
ATOM 711 C CA . ASP A 1 84 ? -2.066 -9.317 17.397 1.00 66.19 84 ASP A CA 1
ATOM 712 C C . ASP A 1 84 ? -0.844 -8.811 18.203 1.00 66.19 84 ASP A C 1
ATOM 714 O O . ASP A 1 84 ? -0.683 -9.193 19.361 1.00 66.19 84 ASP A O 1
ATOM 718 N N . GLU A 1 85 ? 0.077 -8.050 17.588 1.00 56.28 85 GLU A N 1
ATOM 719 C CA . GLU A 1 85 ? 1.306 -7.591 18.283 1.00 56.28 85 GLU A CA 1
ATOM 720 C C . GLU A 1 85 ? 1.016 -6.699 19.499 1.00 56.28 85 GLU A C 1
ATOM 722 O O . GLU A 1 85 ? 0.269 -5.708 19.336 1.00 56.28 85 GLU A O 1
#

Foldseek 3Di:
DDAEPFEPPLVVVCVVCVVVVNNVCSVVQGVVQSVDQRVDPDQKDWDWDADPVVRWIKIWIKGWDADPPPRDTHIYTDDMDTDPD

Organism: NCBI:txid1235259

Sequence (85 aa):
METIIDVYNWVEFEENLVELDVFHLNEKVRMEAIEKANAGGNEDFSVTAFDERKEDKYWFHFRLLVSEDDGERTLHYINYYVTDE